Protein AF-A0A8T5W7I5-F1 (afdb_monomer_lite)

Secondary structure (DSSP, 8-state):
----PPPPHHHHHHHHHHHHHHHHHHHHHHHHHHHHHHHHHHHHHHHHHHHHHHHHHHHHHHHPPPEEEEEEE--TTS-TT-EEEEEETTS-EEEEE--SS--

Foldseek 3Di:
DDDDDDDDPVNVVVVVVVVVVVVVVVVVVVVVVVVVVVVVVVVVVVVVVVVVVVVVVVVCVVVDFDFPDWDQADDVPDDGRQKIWTQTPVRDIDIDGDDDDDD

pLDDT: mean 86.33, std 12.68, range [49.16, 98.12]

Sequence (103 aa):
MEKQKGFTLIELMIVVALLGILGYGIMKFFTNTFRTWWQTSQQIDAQQKARVAMDEMTRFIRQARPVADIVVGEQAGEDPNTMITFTHIDERQISYFQFGDSL

Structure (mmCIF, N/CA/C/O backbone):
data_AF-A0A8T5W7I5-F1
#
_entry.id   AF-A0A8T5W7I5-F1
#
loop_
_atom_site.group_PDB
_atom_site.id
_atom_site.type_symbol
_atom_site.label_atom_id
_atom_site.label_alt_id
_atom_site.label_comp_id
_atom_site.label_asym_id
_atom_site.label_entity_id
_atom_site.label_seq_id
_atom_site.pdbx_PDB_ins_code
_atom_site.Cartn_x
_atom_site.Cartn_y
_atom_site.Cartn_z
_atom_site.occupancy
_atom_site.B_iso_or_equiv
_atom_site.auth_seq_id
_atom_site.auth_comp_id
_atom_site.auth_asym_id
_atom_site.auth_atom_id
_atom_site.pdbx_PDB_model_num
ATOM 1 N N . MET A 1 1 ? -44.183 -22.615 47.962 1.00 49.16 1 MET A N 1
ATOM 2 C CA . MET A 1 1 ? -44.207 -21.550 46.937 1.00 49.16 1 MET A CA 1
ATOM 3 C C . MET A 1 1 ? -42.998 -20.664 47.168 1.00 49.16 1 MET A C 1
ATOM 5 O O . MET A 1 1 ? -42.990 -19.907 48.133 1.00 49.16 1 MET A O 1
ATOM 9 N N . GLU A 1 2 ? -41.943 -20.826 46.371 1.00 56.03 2 GLU A N 1
ATOM 10 C CA . GLU A 1 2 ? -40.785 -19.930 46.436 1.00 56.03 2 GLU A CA 1
ATOM 11 C C . GLU A 1 2 ? -41.190 -18.540 45.938 1.00 56.03 2 GLU A C 1
ATOM 13 O O . GLU A 1 2 ? -41.791 -18.394 44.873 1.00 56.03 2 GLU A O 1
ATOM 18 N N . LYS A 1 3 ? -40.900 -17.510 46.735 1.00 62.94 3 LYS A N 1
ATOM 19 C CA . LYS A 1 3 ? -41.114 -16.118 46.336 1.00 62.94 3 LYS A CA 1
ATOM 20 C C . LYS A 1 3 ? -40.023 -15.739 45.338 1.00 62.94 3 LYS A C 1
ATOM 22 O O . LYS A 1 3 ? -38.859 -15.651 45.723 1.00 62.94 3 LYS A O 1
ATOM 27 N N . GLN A 1 4 ? -40.399 -15.488 44.086 1.00 71.69 4 GLN A N 1
ATOM 28 C CA . GLN A 1 4 ? -39.496 -14.871 43.116 1.00 71.69 4 GLN A CA 1
ATOM 29 C C . GLN A 1 4 ? -39.113 -13.479 43.634 1.00 71.69 4 GLN A C 1
ATOM 31 O O . GLN A 1 4 ? -39.974 -12.618 43.827 1.00 71.69 4 GLN A O 1
ATOM 36 N N . LYS A 1 5 ? -37.829 -13.281 43.945 1.00 75.56 5 LYS A N 1
ATOM 37 C CA . LYS A 1 5 ? -37.304 -11.979 44.365 1.00 75.56 5 LYS A CA 1
ATOM 38 C C . LYS A 1 5 ? -37.210 -11.079 43.130 1.00 75.56 5 LYS A C 1
ATOM 40 O O . LYS A 1 5 ? -36.623 -11.477 42.131 1.00 75.56 5 LYS A O 1
ATOM 45 N N . GLY A 1 6 ? -37.818 -9.896 43.199 1.00 75.81 6 GLY A N 1
ATOM 46 C CA . GLY A 1 6 ? -37.692 -8.870 42.162 1.00 75.81 6 GLY A CA 1
ATOM 47 C C . GLY A 1 6 ? -36.319 -8.194 42.191 1.00 75.81 6 GLY A C 1
ATOM 48 O O . GLY A 1 6 ? -35.640 -8.211 43.219 1.00 75.81 6 GLY A O 1
ATOM 49 N N . PHE A 1 7 ? -35.932 -7.590 41.068 1.00 80.81 7 PHE A N 1
ATOM 50 C CA . PHE A 1 7 ? -34.695 -6.818 40.944 1.00 80.81 7 PHE A CA 1
ATOM 51 C C . PHE A 1 7 ? -34.725 -5.559 41.811 1.00 80.81 7 PHE A C 1
ATOM 53 O O . PHE A 1 7 ? -35.751 -4.880 41.920 1.00 80.81 7 PHE A O 1
ATOM 60 N N . THR A 1 8 ? -33.579 -5.223 42.398 1.00 91.06 8 THR A N 1
ATOM 61 C CA . THR A 1 8 ? -33.428 -3.970 43.148 1.00 91.06 8 THR A CA 1
ATOM 62 C C . THR A 1 8 ? -33.027 -2.820 42.218 1.00 91.06 8 THR A C 1
ATOM 64 O O . THR A 1 8 ? -32.392 -3.026 41.185 1.00 91.06 8 THR A O 1
ATOM 67 N N . LEU A 1 9 ? -33.366 -1.578 42.586 1.00 91.75 9 LEU A N 1
ATOM 68 C CA . LEU A 1 9 ? -32.994 -0.393 41.795 1.00 91.75 9 LEU A CA 1
ATOM 69 C C . LEU A 1 9 ? -31.477 -0.274 41.590 1.00 91.75 9 LEU A C 1
ATOM 71 O O . LEU A 1 9 ? -31.027 0.069 40.500 1.00 91.75 9 LEU A O 1
ATOM 75 N N . ILE A 1 10 ? -30.690 -0.595 42.620 1.00 94.19 10 ILE A N 1
ATOM 76 C CA . ILE A 1 10 ? -29.226 -0.528 42.558 1.00 94.19 10 ILE A CA 1
ATOM 77 C C . ILE A 1 10 ? -28.647 -1.536 41.558 1.00 94.19 10 ILE A C 1
ATOM 79 O O . ILE A 1 10 ? -27.710 -1.226 40.829 1.00 94.19 10 ILE A O 1
ATOM 83 N N . GLU A 1 11 ? -29.247 -2.720 41.470 1.00 93.44 11 GLU A N 1
ATOM 84 C CA . GLU A 1 11 ? -28.843 -3.777 40.544 1.00 93.44 11 GLU A CA 1
ATOM 85 C C . GLU A 1 11 ? -29.061 -3.333 39.091 1.00 93.44 11 GLU A C 1
ATOM 87 O O . GLU A 1 11 ? -28.181 -3.504 38.248 1.00 93.44 11 GLU A O 1
ATOM 92 N N . LEU A 1 12 ? -30.165 -2.631 38.819 1.00 93.75 12 LEU A N 1
ATOM 93 C CA . LEU A 1 12 ? -30.441 -2.054 37.502 1.00 93.75 12 LEU A CA 1
ATOM 94 C C . LEU A 1 12 ? -29.475 -0.910 37.145 1.00 93.75 12 LEU A C 1
ATOM 96 O O . LEU A 1 12 ? -29.012 -0.832 36.007 1.00 93.75 12 LEU A O 1
ATOM 100 N N . MET A 1 13 ? -29.103 -0.060 38.109 1.00 95.25 13 MET A N 1
ATOM 101 C CA . MET A 1 13 ? -28.107 1.002 37.891 1.00 95.25 13 MET A CA 1
ATOM 102 C C . MET A 1 13 ? -26.736 0.438 37.499 1.00 95.25 13 MET A C 1
ATOM 104 O O . MET A 1 13 ? -26.097 0.952 36.579 1.00 95.25 13 MET A O 1
ATOM 108 N N . ILE A 1 14 ? -26.299 -0.634 38.165 1.00 96.25 14 ILE A N 1
ATOM 109 C CA . ILE A 1 14 ? -25.024 -1.296 37.863 1.00 96.25 14 ILE A CA 1
ATOM 110 C C . ILE A 1 14 ? -25.061 -1.915 36.462 1.00 96.25 14 ILE A C 1
ATOM 112 O O . ILE A 1 14 ? -24.116 -1.736 35.695 1.00 96.25 14 ILE A O 1
ATOM 116 N N . VAL A 1 15 ? -26.155 -2.586 36.090 1.00 96.50 15 VAL A N 1
ATOM 117 C CA . VAL A 1 15 ? -26.306 -3.174 34.748 1.00 96.50 15 VAL A CA 1
ATOM 118 C C . VAL A 1 15 ? -26.213 -2.102 33.661 1.00 96.50 15 VAL A C 1
ATOM 120 O O . VAL A 1 15 ? -25.475 -2.282 32.695 1.00 96.50 15 VAL A O 1
ATOM 123 N N . VAL A 1 16 ? -26.891 -0.962 33.825 1.00 95.94 16 VAL A N 1
ATOM 124 C CA . VAL A 1 16 ? -26.820 0.144 32.853 1.00 95.94 16 VAL A CA 1
ATOM 125 C C . VAL A 1 16 ? -25.402 0.716 32.761 1.00 95.94 16 VAL A C 1
ATOM 127 O O . VAL A 1 16 ? -24.914 0.960 31.656 1.00 95.94 16 VAL A O 1
ATOM 130 N N . ALA A 1 17 ? -24.707 0.875 33.891 1.00 96.94 17 ALA A N 1
ATOM 131 C CA . ALA A 1 17 ? -23.318 1.328 33.898 1.00 96.94 17 ALA A CA 1
ATOM 132 C C . ALA A 1 17 ? -22.391 0.355 33.144 1.00 96.94 17 ALA A C 1
ATOM 134 O O . ALA A 1 17 ? -21.589 0.780 32.309 1.00 96.94 17 ALA A O 1
ATOM 135 N N . LEU A 1 18 ? -22.541 -0.954 33.375 1.00 97.69 18 LEU A N 1
ATOM 136 C CA . LEU A 1 18 ? -21.770 -1.988 32.679 1.00 97.69 18 LEU A CA 1
ATOM 137 C C . LEU A 1 18 ? -22.082 -2.029 31.178 1.00 97.69 18 LEU A C 1
ATOM 139 O O . LEU A 1 18 ? -21.160 -2.137 30.369 1.00 97.69 18 LEU A O 1
ATOM 143 N N . LEU A 1 19 ? -23.352 -1.882 30.791 1.00 97.62 19 LEU A N 1
ATOM 144 C CA . LEU A 1 19 ? -23.752 -1.793 29.384 1.00 97.62 19 LEU A CA 1
ATOM 145 C C . LEU A 1 19 ? -23.145 -0.568 28.693 1.00 97.62 19 LEU A C 1
ATOM 147 O O . LEU A 1 19 ? -22.729 -0.674 27.542 1.00 97.62 19 LEU A O 1
ATOM 151 N N . GLY A 1 20 ? -23.030 0.566 29.390 1.00 97.06 20 GLY A N 1
ATOM 152 C CA . GLY A 1 20 ? -22.347 1.752 28.870 1.00 97.06 20 GLY A CA 1
ATOM 153 C C . GLY A 1 20 ? -20.865 1.496 28.574 1.00 97.06 20 GLY A C 1
ATOM 154 O O . GLY A 1 20 ? -20.377 1.833 27.493 1.00 97.06 20 GLY A O 1
ATOM 155 N N . ILE A 1 21 ? -20.161 0.837 29.499 1.00 97.50 21 ILE A N 1
ATOM 156 C CA . ILE A 1 21 ? -18.741 0.484 29.334 1.00 97.50 21 ILE A CA 1
ATOM 157 C C . ILE A 1 21 ? -18.556 -0.511 28.179 1.00 97.50 21 ILE A C 1
ATOM 159 O O . ILE A 1 21 ? -17.691 -0.316 27.321 1.00 97.50 21 ILE A O 1
ATOM 163 N N . LEU A 1 22 ? -19.389 -1.554 28.123 1.00 97.88 22 LEU A N 1
ATOM 164 C CA . LEU A 1 22 ? -19.354 -2.550 27.050 1.00 97.88 22 LEU A CA 1
ATOM 165 C C . LEU A 1 22 ? -19.670 -1.924 25.690 1.00 97.88 22 LEU A C 1
ATOM 167 O O . LEU A 1 22 ? -18.939 -2.149 24.726 1.00 97.88 22 LEU A O 1
ATOM 171 N N . GLY A 1 23 ? -20.710 -1.091 25.623 1.00 97.44 23 GLY A N 1
ATOM 172 C CA . GLY A 1 23 ? -21.092 -0.372 24.412 1.00 97.44 23 GLY A CA 1
ATOM 173 C C . GLY A 1 23 ? -19.952 0.493 23.883 1.00 97.44 23 GLY A C 1
ATOM 174 O O . GLY A 1 2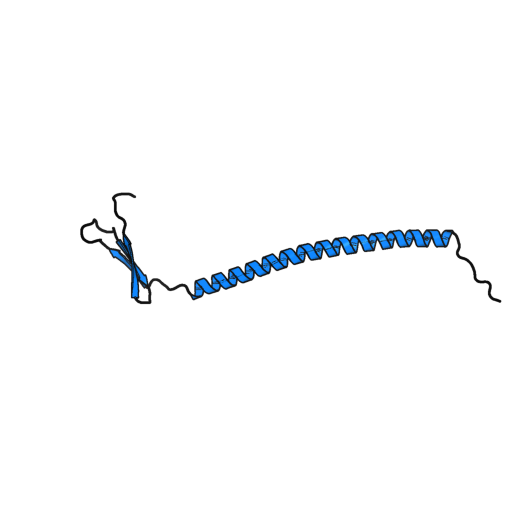3 ? -19.635 0.432 22.696 1.00 97.44 23 GLY A O 1
ATOM 175 N N . TYR A 1 24 ? -19.263 1.224 24.763 1.00 9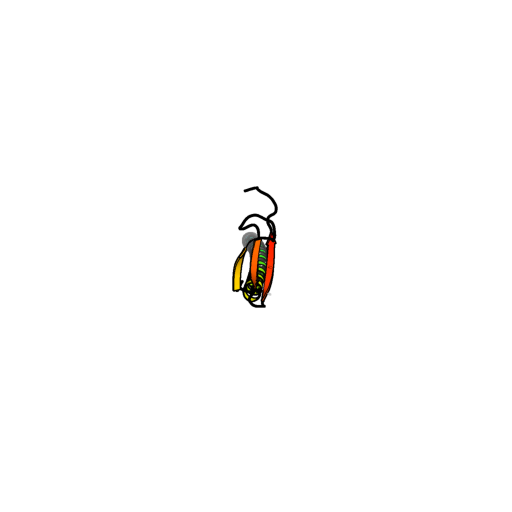7.44 24 TYR A N 1
ATOM 176 C CA . TYR A 1 24 ? -18.089 2.011 24.381 1.00 97.44 24 TYR A CA 1
ATOM 177 C C . TYR A 1 24 ? -16.969 1.142 23.782 1.00 97.44 24 TYR A C 1
ATOM 179 O O . TYR A 1 24 ? -16.411 1.482 22.732 1.00 97.44 24 TYR A O 1
ATOM 187 N N . GLY A 1 25 ? -16.665 0.003 24.412 1.00 97.06 25 GLY A N 1
ATOM 188 C CA . GLY A 1 25 ? -15.653 -0.938 23.927 1.00 97.06 25 GLY A CA 1
ATOM 189 C C . GLY A 1 25 ? -15.977 -1.492 22.538 1.00 97.06 25 GLY A C 1
ATOM 190 O O . GLY A 1 25 ? -15.114 -1.495 21.657 1.00 97.06 25 GLY A O 1
ATOM 191 N N . ILE A 1 26 ? -17.233 -1.885 22.318 1.00 97.44 26 ILE A N 1
ATOM 192 C CA . ILE A 1 26 ? -17.714 -2.392 21.028 1.00 97.44 26 ILE A CA 1
ATOM 193 C C . ILE A 1 26 ? -17.549 -1.321 19.946 1.00 97.44 26 ILE A C 1
ATOM 195 O O . ILE A 1 26 ? -16.953 -1.591 18.903 1.00 97.44 26 ILE A O 1
ATOM 199 N N . MET A 1 27 ? -17.983 -0.085 20.196 1.00 96.62 27 MET A N 1
ATOM 200 C CA . MET A 1 27 ? -17.909 0.970 19.177 1.00 96.62 27 MET A CA 1
ATOM 201 C C . MET A 1 27 ? -16.457 1.291 18.796 1.00 96.62 27 MET A C 1
ATOM 203 O O . MET A 1 27 ? -16.132 1.444 17.614 1.00 96.62 27 MET A O 1
ATOM 207 N N . LYS A 1 28 ? -15.549 1.322 19.779 1.00 96.19 28 LYS A N 1
ATOM 208 C CA . LYS A 1 28 ? -14.102 1.463 19.541 1.00 96.19 28 LYS A CA 1
ATOM 209 C C . LYS A 1 28 ? -13.531 0.304 18.726 1.00 96.19 28 LYS A C 1
ATOM 211 O O . LYS A 1 28 ? -12.738 0.536 17.819 1.00 96.19 28 LYS A O 1
ATOM 216 N N . PHE A 1 29 ? -13.935 -0.928 19.021 1.00 96.94 29 PHE A N 1
ATOM 217 C CA . PHE A 1 29 ? -13.499 -2.097 18.263 1.00 96.94 29 PHE A CA 1
ATOM 218 C C . PHE A 1 29 ? -13.949 -2.019 16.798 1.00 96.94 29 PHE A C 1
ATOM 220 O O . PHE A 1 29 ? -13.118 -2.124 15.900 1.00 96.94 29 PHE A O 1
ATOM 227 N N . PHE A 1 30 ? -15.232 -1.752 16.544 1.00 97.06 30 PHE A N 1
ATOM 228 C CA . PHE A 1 30 ? -15.770 -1.673 15.182 1.00 97.06 30 PHE A CA 1
ATOM 229 C C . PHE A 1 30 ? -15.123 -0.561 14.351 1.00 97.06 30 PHE A C 1
ATOM 231 O O . PHE A 1 30 ? -14.747 -0.786 13.200 1.00 97.06 30 PHE A O 1
ATOM 238 N N . THR A 1 31 ? -14.951 0.627 14.933 1.00 96.19 31 THR A N 1
ATOM 239 C CA . THR A 1 31 ? -14.310 1.759 14.242 1.00 96.19 31 THR A CA 1
ATOM 240 C C . THR A 1 31 ? -12.848 1.477 13.901 1.00 96.19 31 THR A C 1
ATOM 242 O O . THR A 1 31 ? -12.406 1.790 12.793 1.00 96.19 31 THR A O 1
ATOM 245 N N . ASN A 1 32 ? -12.109 0.837 14.810 1.00 96.12 32 ASN A N 1
ATOM 246 C CA . ASN A 1 32 ? -10.740 0.400 14.551 1.00 96.12 32 ASN A CA 1
ATOM 247 C C . ASN A 1 32 ? -10.686 -0.661 13.449 1.00 96.12 32 ASN A C 1
ATOM 249 O O . ASN A 1 32 ? -9.918 -0.503 12.504 1.00 96.12 32 ASN A O 1
ATOM 253 N N . THR A 1 33 ? -11.534 -1.689 13.516 1.00 97.00 33 THR A N 1
ATOM 254 C CA . THR A 1 33 ? -11.596 -2.744 12.496 1.00 97.00 33 THR A CA 1
ATOM 255 C C . THR A 1 33 ? -11.903 -2.172 11.115 1.00 97.00 33 THR A C 1
ATOM 257 O O . THR A 1 33 ? -11.216 -2.505 10.152 1.00 97.00 33 THR A O 1
ATOM 260 N N . PHE A 1 34 ? -12.876 -1.262 11.003 1.00 96.25 34 PHE A N 1
ATOM 261 C CA . PHE A 1 34 ? -13.212 -0.628 9.726 1.00 96.25 34 PHE A CA 1
ATOM 262 C C . PHE A 1 34 ? -12.037 0.182 9.161 1.00 96.25 34 PHE A C 1
ATOM 264 O O . PHE A 1 34 ? -11.715 0.083 7.977 1.00 96.25 34 PHE A O 1
ATOM 271 N N . ARG A 1 35 ? -11.344 0.940 10.020 1.00 96.06 35 ARG A N 1
ATOM 272 C CA . ARG A 1 35 ? -10.145 1.691 9.628 1.00 96.06 35 ARG A CA 1
ATOM 273 C C . ARG A 1 35 ? -9.026 0.765 9.152 1.00 96.06 35 ARG A C 1
ATOM 275 O O . ARG A 1 35 ? -8.424 1.038 8.116 1.00 96.06 35 A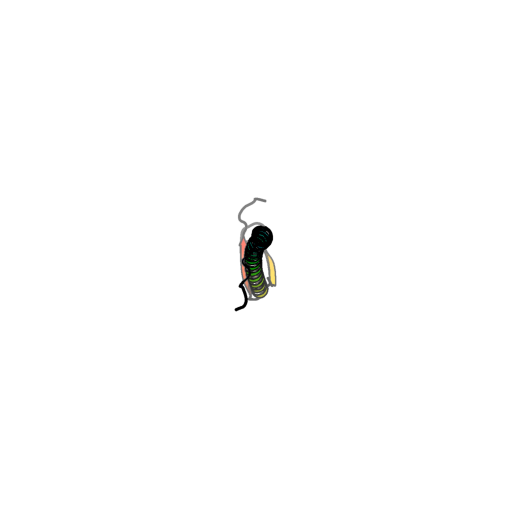RG A O 1
ATOM 282 N N . THR A 1 36 ? -8.760 -0.316 9.881 1.00 96.12 36 THR A N 1
ATOM 283 C CA . THR A 1 36 ? -7.745 -1.309 9.509 1.00 96.12 36 THR A CA 1
ATOM 284 C C . THR A 1 36 ? -8.089 -1.977 8.186 1.00 96.12 36 THR A C 1
ATOM 286 O O . THR A 1 36 ? -7.214 -2.119 7.335 1.00 96.12 36 THR A O 1
ATOM 289 N N . TRP A 1 37 ? -9.354 -2.339 7.976 1.00 96.69 37 TRP A N 1
ATOM 290 C CA . TRP A 1 37 ? -9.803 -2.938 6.724 1.00 96.69 37 TRP A CA 1
ATOM 291 C C . TRP A 1 37 ? -9.599 -1.990 5.539 1.00 96.69 37 TRP A C 1
ATOM 293 O O . TRP A 1 37 ? -9.011 -2.388 4.535 1.00 96.69 37 TRP A O 1
ATOM 303 N N . TRP A 1 38 ? -9.977 -0.716 5.689 1.00 96.12 38 TRP A N 1
ATOM 304 C CA . TRP A 1 38 ? -9.753 0.299 4.660 1.00 96.12 38 TRP A CA 1
ATOM 305 C C . TRP A 1 38 ? -8.267 0.466 4.320 1.00 96.12 38 TRP A C 1
ATOM 307 O O . TRP A 1 38 ? -7.880 0.405 3.155 1.00 96.12 38 TRP A O 1
ATOM 317 N N . GLN A 1 39 ? -7.410 0.614 5.334 1.00 96.81 39 GLN A N 1
ATOM 318 C CA . GLN A 1 39 ? -5.960 0.736 5.138 1.00 96.81 39 GLN A CA 1
ATOM 319 C C . GLN A 1 39 ? -5.363 -0.499 4.456 1.00 96.81 39 GLN A C 1
ATOM 321 O O . GLN A 1 39 ? -4.564 -0.368 3.530 1.00 96.81 39 GLN A O 1
ATOM 326 N N . THR A 1 40 ? -5.789 -1.689 4.876 1.00 97.25 40 THR A N 1
ATOM 327 C CA . THR A 1 40 ? -5.329 -2.959 4.301 1.00 97.25 40 THR A CA 1
ATOM 328 C C . THR A 1 40 ? -5.753 -3.079 2.841 1.00 97.25 40 THR A C 1
ATOM 330 O O . THR A 1 40 ? -4.945 -3.463 2.003 1.00 97.25 40 THR A O 1
ATOM 333 N N . SER A 1 41 ? -6.987 -2.691 2.507 1.00 97.31 41 SER A N 1
ATOM 334 C CA . SER A 1 41 ? -7.474 -2.693 1.125 1.00 97.31 41 SER A CA 1
ATOM 335 C C . SER A 1 41 ? -6.624 -1.794 0.224 1.00 97.31 41 SER A C 1
ATOM 337 O O . SER A 1 41 ? -6.211 -2.216 -0.854 1.00 97.31 41 SER A O 1
ATOM 339 N N . GLN A 1 42 ? -6.299 -0.582 0.686 1.00 96.81 42 GLN A N 1
ATOM 340 C CA . GLN A 1 42 ? -5.427 0.336 -0.056 1.00 96.81 42 GLN A CA 1
ATOM 341 C C . GLN A 1 42 ? -4.015 -0.236 -0.236 1.00 96.81 42 GLN A C 1
ATOM 343 O O . GLN A 1 42 ? -3.410 -0.094 -1.299 1.00 96.81 42 GLN A O 1
ATOM 348 N N . GLN A 1 43 ? -3.489 -0.906 0.790 1.00 97.56 43 GLN A N 1
ATOM 349 C CA . GLN A 1 43 ? -2.182 -1.550 0.721 1.00 97.56 43 GLN A CA 1
ATOM 350 C C . GLN A 1 43 ? -2.169 -2.724 -0.268 1.00 97.56 43 GLN A C 1
ATOM 352 O O . GLN A 1 43 ? -1.209 -2.861 -1.026 1.00 97.56 43 GLN A O 1
ATOM 357 N N . ILE A 1 44 ? -3.225 -3.543 -0.293 1.00 98.12 44 ILE A N 1
ATOM 358 C CA . ILE A 1 44 ? -3.375 -4.655 -1.243 1.00 98.12 44 ILE A CA 1
ATOM 359 C C . ILE A 1 44 ? -3.401 -4.131 -2.682 1.00 98.12 44 ILE A C 1
ATOM 361 O O . ILE A 1 44 ? -2.659 -4.641 -3.521 1.00 98.12 44 ILE A O 1
ATOM 365 N N . ASP A 1 45 ? -4.189 -3.090 -2.963 1.00 97.94 45 ASP A N 1
ATOM 366 C CA . ASP A 1 45 ? -4.268 -2.491 -4.302 1.00 97.94 45 ASP A CA 1
ATOM 367 C C . ASP A 1 45 ? -2.904 -1.949 -4.768 1.00 97.94 45 ASP A C 1
ATOM 369 O O . ASP A 1 45 ? -2.451 -2.235 -5.880 1.00 97.94 45 ASP A O 1
ATOM 373 N N . ALA A 1 46 ? -2.185 -1.243 -3.889 1.00 97.56 46 ALA A N 1
ATOM 374 C CA . ALA A 1 46 ? -0.838 -0.758 -4.187 1.00 97.56 46 ALA A CA 1
ATOM 375 C C . ALA A 1 46 ? 0.147 -1.906 -4.481 1.00 97.56 46 ALA A C 1
ATOM 377 O O . ALA A 1 46 ? 0.916 -1.832 -5.442 1.00 97.56 46 ALA A O 1
ATOM 378 N N . GLN A 1 47 ? 0.110 -2.987 -3.694 1.00 98.06 47 GLN A N 1
ATOM 379 C CA . GLN A 1 47 ? 0.957 -4.163 -3.919 1.00 98.06 47 GLN A CA 1
ATOM 380 C C . GLN A 1 47 ? 0.618 -4.887 -5.224 1.00 98.06 47 GLN A C 1
ATOM 382 O O . GLN A 1 47 ? 1.522 -5.339 -5.927 1.00 98.06 47 GLN A O 1
ATOM 387 N N . GLN A 1 48 ? -0.665 -4.988 -5.572 1.00 98.12 48 GLN A N 1
ATOM 388 C CA . GLN A 1 48 ? -1.099 -5.614 -6.817 1.00 98.12 48 GLN A CA 1
ATOM 389 C C . GLN A 1 48 ? -0.613 -4.816 -8.030 1.00 98.12 48 GLN A C 1
ATOM 391 O O . GLN A 1 48 ? -0.041 -5.396 -8.953 1.00 98.12 48 GLN A O 1
ATOM 396 N N . LYS A 1 49 ? -0.756 -3.487 -7.997 1.00 97.81 49 LYS A N 1
ATOM 397 C CA . LYS A 1 49 ? -0.222 -2.595 -9.037 1.00 97.81 49 LYS A CA 1
ATOM 398 C C . LYS A 1 49 ? 1.293 -2.718 -9.170 1.00 97.81 49 LYS A C 1
ATOM 400 O O . LYS A 1 49 ? 1.797 -2.840 -10.283 1.00 97.81 49 LYS A O 1
ATOM 405 N N . ALA A 1 50 ? 2.011 -2.751 -8.048 1.00 97.69 50 ALA A N 1
ATOM 406 C CA . ALA A 1 50 ? 3.457 -2.949 -8.052 1.00 97.69 50 ALA A CA 1
ATOM 407 C C . ALA A 1 50 ? 3.848 -4.302 -8.668 1.00 97.69 50 ALA A C 1
ATOM 409 O O . ALA A 1 50 ? 4.755 -4.349 -9.492 1.00 97.69 50 ALA A O 1
ATOM 410 N N . ARG A 1 51 ? 3.141 -5.391 -8.333 1.00 98.00 51 ARG A N 1
ATOM 411 C CA . ARG A 1 51 ? 3.387 -6.717 -8.922 1.00 98.00 51 ARG A CA 1
ATOM 412 C C . ARG A 1 51 ? 3.217 -6.701 -10.440 1.00 98.00 51 ARG A C 1
ATOM 414 O O . ARG A 1 51 ? 4.112 -7.150 -11.142 1.00 98.00 51 ARG A O 1
ATOM 421 N N . VAL A 1 52 ? 2.123 -6.124 -10.935 1.00 98.00 52 VAL A N 1
ATOM 422 C CA . VAL A 1 52 ? 1.879 -6.000 -12.381 1.00 98.00 52 VAL A CA 1
ATOM 423 C C . VAL A 1 52 ? 2.986 -5.187 -13.059 1.00 98.00 52 VAL A C 1
ATOM 425 O O . VAL A 1 52 ? 3.487 -5.590 -14.105 1.00 98.00 52 VAL A O 1
ATOM 428 N N . ALA A 1 53 ? 3.422 -4.080 -12.452 1.00 97.62 53 ALA A N 1
ATOM 429 C CA . ALA A 1 53 ? 4.525 -3.282 -12.984 1.00 97.62 53 ALA A CA 1
ATOM 430 C C . ALA A 1 53 ? 5.851 -4.066 -13.021 1.00 97.62 53 ALA A C 1
ATOM 432 O O . ALA A 1 53 ? 6.589 -3.978 -14.000 1.00 97.62 53 ALA A O 1
ATOM 433 N N . MET A 1 54 ? 6.150 -4.859 -11.989 1.00 97.62 54 MET A N 1
ATOM 434 C CA . MET A 1 54 ? 7.339 -5.721 -11.950 1.00 97.62 54 MET A CA 1
ATOM 435 C C . MET A 1 54 ? 7.299 -6.818 -13.018 1.00 97.62 54 MET A C 1
ATOM 437 O O . MET A 1 54 ? 8.315 -7.077 -13.672 1.00 97.62 54 MET A O 1
ATOM 441 N N . ASP A 1 55 ? 6.139 -7.441 -13.221 1.00 97.62 55 ASP A N 1
ATOM 442 C CA . ASP A 1 55 ? 5.946 -8.449 -14.265 1.00 97.62 55 ASP A CA 1
ATOM 443 C C . ASP A 1 55 ? 6.156 -7.833 -15.657 1.00 97.62 55 ASP A C 1
ATOM 445 O O . ASP A 1 55 ? 6.847 -8.410 -16.502 1.00 97.62 55 ASP A O 1
ATOM 449 N N . GLU A 1 56 ? 5.651 -6.617 -15.871 1.00 96.69 56 GLU A N 1
ATOM 450 C CA . GLU A 1 56 ? 5.821 -5.872 -17.118 1.00 96.69 56 GLU A CA 1
ATOM 451 C C . GLU A 1 56 ? 7.282 -5.471 -17.368 1.00 96.69 56 GLU A C 1
ATOM 453 O O . GLU A 1 56 ? 7.809 -5.677 -18.462 1.00 96.69 56 GLU A O 1
ATOM 458 N N . MET A 1 57 ? 7.984 -4.978 -16.345 1.00 96.25 57 MET A N 1
ATOM 459 C CA . MET A 1 57 ? 9.420 -4.701 -16.445 1.00 96.25 57 MET A CA 1
ATOM 460 C C . MET A 1 57 ? 10.211 -5.963 -16.787 1.00 96.25 57 MET A C 1
ATOM 462 O O . MET A 1 57 ? 11.070 -5.940 -17.667 1.00 96.25 57 MET A O 1
ATOM 466 N N . THR A 1 58 ? 9.893 -7.085 -16.141 1.00 96.62 58 THR A N 1
ATOM 467 C CA . THR A 1 58 ? 10.537 -8.374 -16.427 1.00 96.62 58 THR A CA 1
ATOM 468 C C . THR A 1 58 ? 10.274 -8.801 -17.868 1.00 96.62 58 THR A C 1
ATOM 470 O O . THR A 1 58 ? 11.186 -9.273 -18.550 1.00 96.62 58 THR A O 1
ATOM 473 N N . ARG A 1 59 ? 9.048 -8.603 -18.365 1.00 94.56 59 ARG A N 1
ATOM 474 C CA . ARG A 1 59 ? 8.689 -8.863 -19.762 1.00 94.56 59 ARG A CA 1
ATOM 475 C C . ARG A 1 59 ? 9.526 -8.012 -20.714 1.00 94.56 59 ARG A C 1
ATOM 477 O O . ARG A 1 59 ? 10.114 -8.578 -21.633 1.00 94.56 59 ARG A O 1
ATOM 484 N N . PHE A 1 60 ? 9.634 -6.705 -20.479 1.00 93.50 60 PHE A N 1
ATOM 485 C CA . PHE A 1 60 ? 10.446 -5.823 -21.319 1.00 93.50 60 PHE A CA 1
ATOM 486 C C . PHE A 1 60 ? 11.927 -6.179 -21.288 1.00 93.50 60 PHE A C 1
ATOM 488 O O . PHE A 1 60 ? 12.540 -6.258 -22.347 1.00 93.50 60 PHE A O 1
ATOM 495 N N . ILE A 1 61 ? 12.490 -6.482 -20.118 1.00 91.19 61 ILE A N 1
ATOM 496 C CA . ILE A 1 61 ? 13.890 -6.912 -20.002 1.00 91.19 61 ILE A CA 1
ATOM 497 C C . ILE A 1 61 ? 14.123 -8.217 -20.773 1.00 91.19 61 ILE A C 1
ATOM 499 O O . ILE A 1 61 ? 15.112 -8.338 -21.488 1.00 91.19 61 ILE A O 1
ATOM 503 N N . ARG A 1 62 ? 13.204 -9.188 -20.685 1.00 89.56 62 ARG A N 1
ATOM 504 C CA . ARG A 1 62 ? 13.314 -10.457 -21.430 1.00 89.56 62 ARG A CA 1
ATOM 505 C C . ARG A 1 62 ? 13.136 -10.290 -22.939 1.00 89.56 62 ARG A C 1
ATOM 507 O O . ARG A 1 62 ? 13.658 -11.103 -23.695 1.00 89.56 62 ARG A O 1
ATOM 514 N N . GLN A 1 63 ? 12.364 -9.296 -23.370 1.00 88.25 63 GLN A N 1
ATOM 515 C CA . GLN A 1 63 ? 12.150 -8.976 -24.784 1.00 88.25 63 GLN A CA 1
ATOM 516 C C . GLN A 1 63 ? 13.209 -8.022 -25.348 1.00 88.25 63 GLN A C 1
ATOM 518 O O . GLN A 1 63 ? 13.298 -7.884 -26.570 1.00 88.25 63 GLN A O 1
ATOM 523 N N . ALA A 1 64 ? 14.003 -7.375 -24.490 1.00 87.00 64 ALA A N 1
ATOM 524 C CA . ALA A 1 64 ? 15.062 -6.475 -24.905 1.00 87.00 64 ALA A CA 1
ATOM 525 C C . ALA A 1 64 ? 16.079 -7.244 -25.753 1.00 87.00 64 ALA A C 1
ATOM 527 O O . ALA A 1 64 ? 16.670 -8.234 -25.317 1.00 87.00 64 ALA A O 1
ATOM 528 N N . ARG A 1 65 ? 16.265 -6.791 -26.993 1.00 81.44 65 ARG A N 1
ATOM 529 C CA . ARG A 1 65 ? 17.278 -7.335 -27.895 1.00 81.44 65 ARG A CA 1
ATOM 530 C C . ARG A 1 65 ? 18.535 -6.479 -27.788 1.00 81.44 65 ARG A C 1
ATOM 532 O O . ARG A 1 65 ? 18.420 -5.262 -27.936 1.00 81.44 65 ARG A O 1
ATOM 539 N N . PRO A 1 66 ? 19.712 -7.079 -27.563 1.00 76.81 66 PRO A N 1
ATOM 540 C CA . PRO A 1 66 ? 20.954 -6.329 -27.619 1.00 76.81 66 PRO A CA 1
ATOM 541 C C . PRO A 1 66 ? 21.179 -5.724 -29.011 1.00 76.81 66 PRO A C 1
ATOM 543 O O . PRO A 1 66 ? 20.784 -6.292 -30.036 1.00 76.81 66 PRO A O 1
ATOM 546 N N . VAL A 1 67 ? 21.827 -4.564 -29.023 1.00 75.56 67 VAL A N 1
ATOM 547 C CA . VAL A 1 67 ? 22.434 -3.993 -30.225 1.00 75.56 67 VAL A CA 1
ATOM 548 C C . VAL A 1 67 ? 23.790 -4.677 -30.393 1.00 75.56 67 VAL A C 1
ATOM 550 O O . VAL A 1 67 ? 24.560 -4.756 -29.439 1.00 75.56 67 VAL A O 1
ATOM 553 N N . ALA A 1 68 ? 24.029 -5.244 -31.570 1.00 80.25 68 ALA A N 1
ATOM 554 C CA . ALA A 1 68 ? 25.240 -5.979 -31.907 1.00 80.25 68 ALA A CA 1
ATOM 555 C C . ALA A 1 68 ? 26.402 -5.045 -32.261 1.00 80.25 68 ALA A C 1
ATOM 557 O O . ALA A 1 68 ? 27.537 -5.342 -31.903 1.00 80.25 68 ALA A O 1
ATOM 558 N N . ASP A 1 69 ? 26.120 -3.932 -32.939 1.00 79.12 69 ASP A N 1
ATOM 559 C CA . ASP A 1 69 ? 27.146 -2.976 -33.350 1.00 79.12 69 ASP A CA 1
ATOM 560 C C . ASP A 1 69 ? 26.574 -1.561 -33.505 1.00 79.12 69 ASP A C 1
ATOM 562 O O . ASP A 1 69 ? 25.388 -1.391 -33.817 1.00 79.12 69 ASP A O 1
ATOM 566 N N . ILE A 1 70 ? 27.417 -0.554 -33.283 1.00 80.69 70 ILE A N 1
ATOM 567 C CA . ILE A 1 70 ? 27.090 0.862 -33.467 1.00 80.69 70 ILE A CA 1
ATOM 568 C C . ILE A 1 70 ? 28.170 1.466 -34.355 1.00 80.69 70 ILE A C 1
ATOM 570 O O . ILE A 1 70 ? 29.324 1.589 -33.945 1.00 80.69 70 ILE A O 1
ATOM 574 N N . VAL A 1 71 ? 27.780 1.883 -35.555 1.00 83.38 71 VAL A N 1
ATOM 575 C CA . VAL A 1 71 ? 28.693 2.453 -36.545 1.00 83.38 71 VAL A CA 1
ATOM 576 C C . VAL A 1 71 ? 28.335 3.913 -36.775 1.00 83.38 71 VAL A C 1
ATOM 578 O O . VAL A 1 71 ? 27.201 4.232 -37.135 1.00 83.38 71 VAL A O 1
ATOM 581 N N . VAL A 1 72 ? 29.313 4.797 -36.584 1.00 79.94 72 VAL A N 1
ATOM 582 C CA . VAL A 1 72 ? 29.229 6.201 -37.001 1.00 79.94 72 VAL A CA 1
ATOM 583 C C . VAL A 1 72 ? 29.793 6.295 -38.412 1.00 79.94 72 VAL A C 1
ATOM 585 O O . VAL A 1 72 ? 30.891 5.805 -38.676 1.00 79.94 72 VAL A O 1
ATOM 588 N N . GLY A 1 73 ? 29.023 6.871 -39.326 1.00 77.81 73 GLY A N 1
ATOM 589 C CA . GLY A 1 73 ? 29.359 6.951 -40.739 1.00 77.81 73 GLY A CA 1
ATOM 590 C C . GLY A 1 73 ? 28.974 8.288 -41.356 1.00 77.81 73 GLY A C 1
ATOM 591 O O . GLY A 1 73 ? 28.516 9.213 -40.686 1.00 77.81 73 GLY A O 1
ATOM 592 N N . GLU A 1 74 ? 29.174 8.365 -42.661 1.00 73.69 74 GLU A N 1
ATOM 593 C CA . GLU A 1 74 ? 28.871 9.526 -43.491 1.00 73.69 74 GLU A CA 1
ATOM 594 C C . GLU A 1 74 ? 27.650 9.213 -44.363 1.00 73.69 74 GLU A C 1
ATOM 596 O O . GLU A 1 74 ? 27.531 8.108 -44.909 1.00 73.69 74 GLU A O 1
ATOM 601 N N . GLN A 1 75 ? 26.73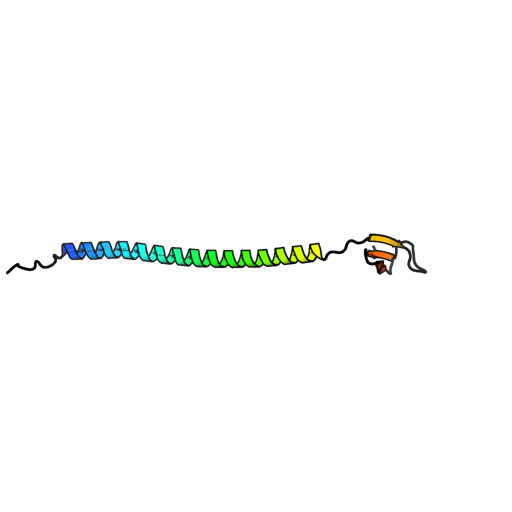4 10.172 -44.497 1.00 69.50 75 GLN A N 1
ATOM 6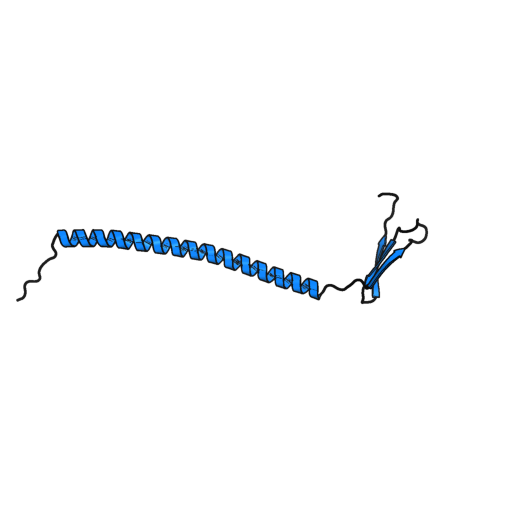02 C CA . GLN A 1 75 ? 25.708 10.116 -45.533 1.00 69.50 75 GLN A CA 1
ATOM 603 C C . GLN A 1 75 ? 26.310 10.612 -46.855 1.00 69.50 75 GLN A C 1
ATOM 605 O O . GLN A 1 75 ? 26.977 11.638 -46.882 1.00 69.50 75 GLN A O 1
ATOM 610 N N . ALA A 1 76 ? 26.072 9.904 -47.964 1.00 67.00 76 ALA A N 1
ATOM 611 C CA . ALA A 1 76 ? 26.671 10.236 -49.259 1.00 67.00 76 ALA A CA 1
ATOM 612 C C . ALA A 1 76 ? 26.451 11.716 -49.648 1.00 67.00 76 ALA A C 1
ATOM 614 O O . ALA A 1 76 ? 25.332 12.108 -49.986 1.00 67.00 76 ALA A O 1
ATOM 615 N N . GLY A 1 77 ? 27.534 12.504 -49.636 1.00 69.25 77 GLY A N 1
ATOM 616 C CA . GLY A 1 77 ? 27.527 13.931 -49.971 1.00 69.25 77 GLY A CA 1
ATOM 617 C C . GLY A 1 77 ? 27.449 14.898 -48.781 1.00 69.25 77 GLY A C 1
ATOM 618 O O . GLY A 1 77 ? 27.234 16.085 -49.021 1.00 69.25 77 GLY A O 1
ATOM 619 N N . GLU A 1 78 ? 27.620 14.426 -47.543 1.00 68.12 78 GLU A N 1
ATOM 620 C CA . GLU A 1 78 ? 27.637 15.243 -46.320 1.00 68.12 78 GLU A CA 1
ATOM 621 C C . GLU A 1 78 ? 28.951 15.134 -45.530 1.00 68.12 78 GLU A C 1
ATOM 623 O O . GLU A 1 78 ? 29.814 14.321 -45.843 1.00 68.12 78 GLU A O 1
ATOM 628 N N . ASP A 1 79 ? 29.105 15.973 -44.500 1.00 68.81 79 ASP A N 1
ATOM 629 C CA . ASP A 1 79 ? 30.276 15.965 -43.623 1.00 68.81 79 ASP A CA 1
ATOM 630 C C . ASP A 1 79 ? 30.425 14.644 -42.832 1.00 68.81 79 ASP A C 1
ATOM 632 O O . ASP A 1 79 ? 29.446 13.936 -42.567 1.00 68.81 79 ASP A O 1
ATOM 636 N N . PRO A 1 80 ? 31.650 14.301 -42.390 1.00 66.81 80 PRO A N 1
ATOM 637 C CA . PRO A 1 80 ? 31.884 13.111 -41.581 1.00 66.81 80 PRO A CA 1
ATOM 638 C C . PRO A 1 80 ? 31.063 13.129 -40.279 1.00 66.81 80 PRO A C 1
ATOM 640 O O . PRO A 1 80 ? 31.042 14.130 -39.565 1.00 66.81 80 PRO A O 1
ATOM 643 N N . ASN A 1 81 ? 30.486 11.979 -39.910 1.00 75.25 81 ASN A N 1
ATOM 644 C CA . ASN A 1 81 ? 29.681 11.742 -38.696 1.00 75.25 81 ASN A CA 1
ATOM 645 C C . ASN A 1 81 ? 28.221 12.238 -38.716 1.00 75.25 81 ASN A C 1
ATOM 647 O O . ASN A 1 81 ? 27.624 12.379 -37.648 1.00 75.25 81 ASN A O 1
ATOM 651 N N . THR A 1 82 ? 27.603 12.443 -39.883 1.00 77.81 82 THR A N 1
ATOM 652 C CA . THR A 1 82 ? 26.164 12.776 -39.956 1.00 77.81 82 THR A CA 1
ATOM 653 C C . THR A 1 82 ? 25.231 11.577 -39.775 1.00 77.81 82 THR A C 1
ATOM 655 O O . THR A 1 82 ? 24.028 11.762 -39.577 1.00 77.81 82 THR A O 1
ATOM 658 N N . MET A 1 83 ? 25.755 10.344 -39.798 1.00 79.69 83 MET A N 1
ATOM 659 C CA . MET A 1 83 ? 24.960 9.122 -39.667 1.00 79.69 83 MET A CA 1
ATOM 660 C C . MET A 1 83 ? 25.410 8.265 -38.482 1.00 79.69 83 MET A C 1
ATOM 662 O O . MET A 1 83 ? 26.584 7.922 -38.352 1.00 79.69 83 MET A O 1
ATOM 666 N N . ILE A 1 84 ? 24.448 7.808 -37.677 1.00 83.69 84 ILE A N 1
ATOM 667 C CA . ILE A 1 84 ? 24.652 6.732 -36.700 1.00 83.69 84 ILE A CA 1
ATOM 668 C C . ILE A 1 84 ? 23.774 5.549 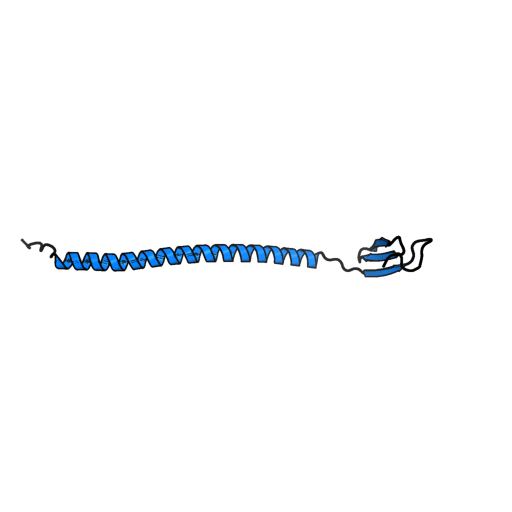-37.097 1.00 83.69 84 ILE A C 1
ATOM 670 O O . ILE A 1 84 ? 22.556 5.682 -37.219 1.00 83.69 84 ILE A O 1
ATOM 674 N N . THR A 1 85 ? 24.388 4.383 -37.280 1.00 84.69 85 THR A N 1
ATOM 675 C CA . THR A 1 85 ? 23.704 3.128 -37.603 1.00 84.69 85 THR A CA 1
ATOM 676 C C . THR A 1 85 ? 23.832 2.143 -36.454 1.00 84.69 85 THR A C 1
ATOM 678 O O . THR A 1 85 ? 24.931 1.827 -36.003 1.00 84.69 85 THR A O 1
ATOM 681 N N . PHE A 1 86 ? 22.693 1.627 -36.005 1.00 84.06 86 PHE A N 1
ATOM 682 C CA . PHE A 1 86 ? 22.598 0.572 -35.007 1.00 84.06 86 PHE A CA 1
ATOM 683 C C . PHE A 1 86 ? 22.288 -0.745 -35.711 1.00 84.06 86 PHE A C 1
ATOM 685 O O . PHE A 1 86 ? 21.274 -0.848 -36.403 1.00 84.06 86 PHE A O 1
ATOM 692 N N . THR A 1 87 ? 23.125 -1.760 -35.511 1.00 84.31 87 THR A N 1
ATOM 693 C CA . THR A 1 87 ? 22.884 -3.121 -36.006 1.00 84.31 87 THR A CA 1
ATOM 694 C C . THR A 1 87 ? 22.364 -3.973 -34.860 1.00 84.31 87 THR A C 1
ATOM 696 O O . THR A 1 87 ? 23.040 -4.140 -33.848 1.00 84.31 87 THR A O 1
ATOM 699 N N . HIS A 1 88 ? 21.161 -4.519 -34.985 1.00 80.38 88 HIS A N 1
ATOM 700 C CA . HIS A 1 88 ? 20.602 -5.465 -34.020 1.00 80.38 88 HIS A CA 1
ATOM 701 C C . HIS A 1 88 ? 21.136 -6.889 -34.258 1.00 80.38 88 HIS A C 1
ATOM 703 O O . HIS A 1 88 ? 21.601 -7.214 -35.346 1.00 80.38 88 HIS A O 1
ATOM 709 N N . ILE A 1 89 ? 21.038 -7.773 -33.254 1.00 77.44 89 ILE A N 1
ATOM 710 C CA . ILE A 1 89 ? 21.474 -9.189 -33.367 1.00 77.44 89 ILE A CA 1
ATOM 711 C C . ILE A 1 89 ? 20.745 -9.965 -34.473 1.00 77.44 89 ILE A C 1
ATOM 713 O O . ILE A 1 89 ? 21.248 -10.968 -34.960 1.00 77.44 89 ILE A O 1
ATOM 717 N N . ASP A 1 90 ? 19.562 -9.513 -34.879 1.00 81.94 90 ASP A N 1
ATOM 718 C CA . ASP A 1 90 ? 18.823 -10.087 -36.006 1.00 81.94 90 ASP A CA 1
ATOM 719 C C . ASP A 1 90 ? 19.202 -9.462 -37.358 1.00 81.94 90 ASP A C 1
ATOM 721 O O . ASP A 1 90 ? 18.413 -9.518 -38.298 1.00 81.94 90 ASP A O 1
ATOM 725 N N . GLU A 1 91 ? 20.382 -8.837 -37.430 1.00 78.94 91 GLU A N 1
ATOM 726 C CA . GLU A 1 91 ? 20.962 -8.175 -38.605 1.00 78.94 91 GLU A CA 1
ATOM 727 C C . GLU A 1 91 ? 20.141 -6.986 -39.131 1.00 78.94 91 GLU A C 1
ATOM 729 O O . GLU A 1 91 ? 20.484 -6.385 -40.150 1.00 78.94 91 GLU A O 1
ATOM 734 N N . ARG A 1 92 ? 19.077 -6.579 -38.425 1.00 83.50 92 ARG A N 1
ATOM 735 C CA . ARG A 1 92 ? 18.323 -5.375 -38.777 1.00 83.50 92 ARG A CA 1
ATOM 736 C C . ARG A 1 92 ? 19.127 -4.138 -38.420 1.00 83.50 92 ARG A C 1
ATOM 738 O O . ARG A 1 92 ? 19.576 -3.985 -37.284 1.00 83.50 92 ARG A O 1
ATOM 745 N N . GLN A 1 93 ? 19.240 -3.234 -39.381 1.00 84.38 93 GLN A N 1
ATOM 746 C CA . GLN A 1 93 ? 19.910 -1.956 -39.207 1.00 84.38 93 GLN A CA 1
ATOM 747 C C . GLN A 1 93 ? 18.888 -0.832 -39.086 1.00 84.38 93 GLN A C 1
ATOM 749 O O . GLN A 1 93 ? 17.904 -0.786 -39.826 1.00 84.38 93 GLN A O 1
ATOM 754 N N . ILE A 1 94 ? 19.123 0.066 -38.136 1.00 83.69 94 ILE A N 1
ATOM 755 C CA . ILE A 1 94 ? 18.371 1.308 -37.987 1.00 83.69 94 ILE A CA 1
ATOM 756 C C . ILE A 1 94 ? 19.379 2.447 -38.049 1.00 83.69 94 ILE A C 1
ATOM 758 O O . ILE A 1 94 ? 20.266 2.537 -37.200 1.00 83.69 94 ILE A O 1
ATOM 762 N N . SER A 1 95 ? 19.235 3.305 -39.054 1.00 83.75 95 SER A N 1
ATOM 763 C CA . SER A 1 95 ? 20.113 4.451 -39.274 1.00 83.75 95 SER A CA 1
ATOM 764 C C . SER A 1 95 ? 19.376 5.744 -38.961 1.00 83.75 95 SER A C 1
ATOM 766 O O . SER A 1 95 ? 18.240 5.949 -39.392 1.00 83.75 95 SER A O 1
ATOM 768 N N . TYR A 1 96 ? 20.042 6.610 -38.209 1.00 83.38 96 TYR A N 1
ATOM 769 C CA . TYR A 1 96 ? 19.598 7.962 -37.912 1.00 83.38 96 TYR A CA 1
ATOM 770 C C . TYR A 1 96 ? 20.568 8.943 -38.552 1.00 83.38 96 TYR A C 1
ATOM 772 O O . TYR A 1 96 ? 21.782 8.755 -38.477 1.00 83.38 96 TYR A O 1
ATOM 780 N N . PHE A 1 97 ? 20.009 9.980 -39.165 1.00 82.75 97 PHE A N 1
ATOM 781 C CA . PHE A 1 97 ? 20.750 11.006 -39.882 1.00 82.75 97 PHE A CA 1
ATOM 782 C C . PHE A 1 97 ? 20.492 12.359 -39.233 1.00 82.75 97 PHE A C 1
ATOM 784 O O . PHE A 1 97 ? 19.344 12.680 -38.905 1.00 82.75 97 PHE A O 1
ATOM 791 N N . GLN A 1 98 ? 21.547 13.143 -39.054 1.00 70.00 98 GLN A N 1
ATOM 792 C CA . GLN A 1 98 ? 21.454 14.536 -38.646 1.00 70.00 98 GLN A CA 1
ATOM 793 C C . GLN A 1 98 ? 21.769 15.416 -39.852 1.00 70.00 98 GLN A C 1
ATOM 795 O O . GLN A 1 98 ? 22.893 15.425 -40.336 1.00 70.00 98 GLN A O 1
ATOM 800 N N . PHE A 1 99 ? 20.769 16.169 -40.311 1.00 61.81 99 PHE A N 1
ATOM 801 C CA . PHE A 1 99 ? 20.916 17.131 -41.399 1.00 61.81 99 PHE A CA 1
ATOM 802 C C . PHE A 1 99 ? 21.012 18.538 -40.794 1.00 61.81 99 PHE A C 1
ATOM 804 O O . PHE A 1 99 ? 20.035 19.030 -40.222 1.00 61.81 99 PHE A O 1
ATOM 811 N N . GLY A 1 100 ? 22.177 19.177 -40.909 1.00 61.16 100 GLY A N 1
ATOM 812 C CA . GLY A 1 100 ? 22.397 20.567 -40.495 1.00 61.16 100 GLY A CA 1
ATOM 813 C C . GLY A 1 100 ? 23.506 20.777 -39.457 1.00 61.16 100 GLY A C 1
ATOM 814 O O . GLY A 1 100 ? 23.745 19.947 -38.585 1.00 61.16 100 GLY A O 1
ATOM 815 N N . ASP A 1 101 ? 24.151 21.940 -39.557 1.00 62.66 101 ASP A N 1
ATOM 816 C CA . ASP A 1 101 ? 25.315 22.381 -38.776 1.00 62.66 101 ASP A CA 1
ATOM 817 C C . ASP A 1 101 ? 24.914 22.938 -37.394 1.00 62.66 101 ASP A C 1
ATOM 819 O O . ASP A 1 101 ? 25.103 24.113 -37.085 1.00 62.66 101 ASP A O 1
ATOM 823 N N . SER A 1 102 ? 24.212 22.150 -36.576 1.00 52.97 102 SER A N 1
ATOM 824 C CA . SER A 1 102 ? 23.739 22.619 -35.262 1.00 52.97 102 SER A CA 1
ATOM 825 C C . SER A 1 102 ? 23.965 21.583 -34.168 1.00 52.97 102 SER A C 1
ATOM 827 O O . SER A 1 102 ? 23.164 20.661 -33.996 1.00 52.97 102 SER A O 1
ATOM 829 N N . LEU A 1 103 ? 25.050 21.789 -33.417 1.00 50.72 103 LEU A N 1
ATOM 830 C CA . LEU A 1 103 ? 25.146 21.458 -31.993 1.00 50.72 103 LEU A CA 1
ATOM 831 C C . LEU A 1 103 ? 24.736 22.679 -31.164 1.00 50.72 103 LEU A C 1
ATOM 833 O O . LEU A 1 103 ? 25.141 23.803 -31.539 1.00 50.72 103 LEU A O 1
#

Radius of gyration: 38.37 Å; chains: 1; bounding box: 76×44×97 Å